Protein AF-A0ABD6YMF1-F1 (afdb_monomer)

pLDDT: mean 94.43, std 8.13, range [41.22, 98.69]

Sequence (128 aa):
MMIPRKKKICKSCETEKYLFGKGLCKPCYLRLNNKPINKISQKHKELLSEYTVIRKEFLESCNYICKPNLENCTRKATEVHHMKGKVSKELFLNPKYFLPTCSSCHKYIEEHPEFAYENGFSIKRNIK

Secondary structure (DSSP, 8-state):
--PPPPPEE-TTT--EE-EEETTEEHHHHHHHH-PPPPSS-HHHHHHHHHHHHHHHHHHHHTTTB-SS--TT--SB--EEEETT-SSSHHHHH-GGGEEEE-HHHHHHHHH-HHHHHHTTSS------

Foldseek 3Di:
DDDDQAWDQAPPPRDTGRADDPSHRPVVCCVVPPDDDDPDDPVVVVLVVLQVVLVVVLCVVVVQAQDVPDPPFPRGFPDWDQQADCPDSCSVRPSVRTGGHDPVRNVVCVVCVVVCPVVVVHDDDPDD

Structure (mmCIF, N/CA/C/O backbone):
data_AF-A0ABD6YMF1-F1
#
_entry.id   AF-A0ABD6YMF1-F1
#
loop_
_atom_site.group_PDB
_atom_site.id
_atom_site.type_symbol
_atom_site.label_atom_id
_atom_site.label_alt_id
_atom_site.label_comp_id
_atom_site.label_asym_id
_atom_site.label_entity_id
_atom_site.label_seq_id
_atom_site.pdbx_PDB_ins_code
_atom_site.Cartn_x
_atom_site.Cartn_y
_atom_site.Cartn_z
_atom_site.occupancy
_atom_site.B_iso_or_equiv
_atom_site.auth_seq_id
_atom_site.auth_comp_id
_atom_site.auth_asym_id
_atom_site.auth_atom_id
_atom_site.pdbx_PDB_model_num
ATOM 1 N N . MET A 1 1 ? -36.568 -18.421 42.386 1.00 65.00 1 MET A N 1
ATOM 2 C CA . MET A 1 1 ? -37.167 -17.066 42.343 1.00 65.00 1 MET A CA 1
ATOM 3 C C . MET A 1 1 ? -36.208 -16.118 41.637 1.00 65.00 1 MET A C 1
ATOM 5 O O . MET A 1 1 ? -35.033 -16.112 41.980 1.00 65.00 1 MET A O 1
ATOM 9 N N . MET A 1 2 ? -36.675 -15.359 40.645 1.00 71.81 2 MET A N 1
ATOM 10 C CA . MET A 1 2 ? -35.849 -14.396 39.906 1.00 71.81 2 MET A CA 1
ATOM 11 C C . MET A 1 2 ? -35.976 -13.025 40.580 1.00 71.81 2 MET A C 1
ATOM 13 O O . MET A 1 2 ? -37.066 -12.461 40.613 1.00 71.81 2 MET A O 1
ATOM 17 N N . ILE A 1 3 ? -34.893 -12.506 41.167 1.00 80.12 3 ILE A N 1
ATOM 18 C CA . ILE A 1 3 ? -34.911 -11.184 41.809 1.00 80.12 3 ILE A CA 1
ATOM 19 C C . ILE A 1 3 ? -34.993 -10.123 40.703 1.00 80.12 3 ILE A C 1
ATOM 21 O O . ILE A 1 3 ? -34.090 -10.060 39.861 1.00 80.12 3 ILE A O 1
ATOM 25 N N . PRO A 1 4 ? -36.038 -9.277 40.676 1.00 80.38 4 PRO A N 1
ATOM 26 C CA . PRO A 1 4 ? -36.154 -8.248 39.661 1.00 80.38 4 PRO A CA 1
ATOM 27 C C . PRO A 1 4 ? -35.019 -7.240 39.822 1.00 80.38 4 PRO A C 1
ATOM 29 O O . PRO A 1 4 ? -34.707 -6.756 40.915 1.00 80.38 4 PRO A O 1
ATOM 32 N N . ARG A 1 5 ? -34.382 -6.907 38.701 1.00 83.81 5 ARG A N 1
ATOM 33 C CA . ARG A 1 5 ? -33.340 -5.885 38.669 1.00 83.81 5 ARG A CA 1
ATOM 34 C C . ARG A 1 5 ? -33.947 -4.551 39.106 1.00 83.81 5 ARG A C 1
ATOM 36 O O . ARG A 1 5 ? -34.991 -4.149 38.598 1.00 83.81 5 ARG A O 1
ATOM 43 N N . LYS A 1 6 ? -33.274 -3.844 40.015 1.00 90.44 6 LYS A N 1
ATOM 44 C CA . LYS A 1 6 ? -33.677 -2.502 40.458 1.00 90.44 6 LYS A CA 1
ATOM 45 C C . LYS A 1 6 ? -33.090 -1.430 39.539 1.00 90.44 6 LYS A C 1
ATOM 47 O O . LYS A 1 6 ? -31.955 -1.570 39.065 1.00 90.44 6 LYS A O 1
ATOM 52 N N . LYS A 1 7 ? -33.856 -0.367 39.288 1.00 93.62 7 LYS A N 1
ATOM 53 C CA . LYS A 1 7 ? -33.338 0.843 38.640 1.00 93.62 7 LYS A CA 1
ATOM 54 C C . LYS A 1 7 ? -32.479 1.632 39.638 1.00 93.62 7 LYS A C 1
ATOM 56 O O . LYS A 1 7 ? -32.581 1.436 40.847 1.00 93.62 7 LYS A O 1
ATOM 61 N N . LYS A 1 8 ? -31.565 2.451 39.118 1.00 95.00 8 LYS A N 1
ATOM 62 C CA . LYS A 1 8 ? -30.678 3.341 39.882 1.00 95.00 8 LYS A CA 1
ATOM 63 C C . LYS A 1 8 ? -30.445 4.626 39.080 1.00 95.00 8 LYS A C 1
ATOM 65 O O . LYS A 1 8 ? -30.648 4.643 37.865 1.00 95.00 8 LYS A O 1
ATOM 70 N N . ILE A 1 9 ? -29.988 5.687 39.739 1.00 96.75 9 ILE A N 1
ATOM 71 C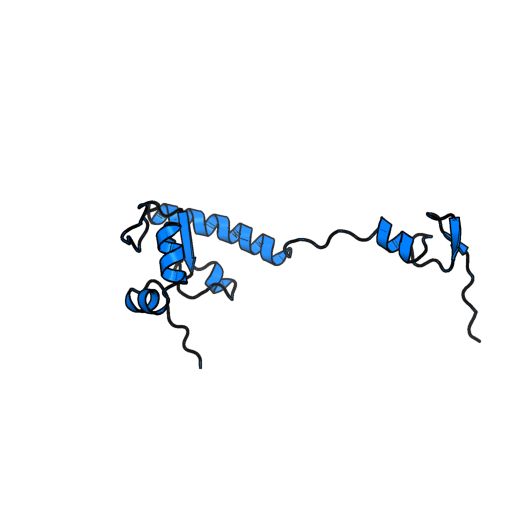 CA . ILE A 1 9 ? -29.679 6.968 39.088 1.00 96.75 9 ILE A CA 1
ATOM 72 C C . ILE A 1 9 ? -28.417 6.828 38.220 1.00 96.75 9 ILE A C 1
ATOM 74 O O . ILE A 1 9 ? -27.387 6.321 38.670 1.00 96.75 9 ILE A O 1
ATOM 78 N N . CYS A 1 10 ? -28.502 7.246 36.954 1.00 96.88 10 CYS A N 1
ATOM 79 C CA . CYS A 1 10 ? -27.365 7.283 36.033 1.00 96.88 10 CYS A CA 1
ATOM 80 C C . CYS A 1 10 ? -26.423 8.449 36.364 1.00 96.88 10 CYS A C 1
ATOM 82 O O . CYS A 1 10 ? -26.860 9.593 36.373 1.00 96.88 10 CYS A O 1
ATOM 84 N N . LYS A 1 11 ? -25.115 8.191 36.491 1.00 96.75 11 LYS A N 1
ATOM 85 C CA . LYS A 1 11 ? -24.107 9.231 36.789 1.00 96.75 11 LYS A CA 1
ATOM 86 C C . LYS A 1 11 ? -23.938 10.330 35.724 1.00 96.75 11 LYS A C 1
ATOM 88 O O . LYS A 1 11 ? -23.232 11.288 35.980 1.00 96.75 11 LYS A O 1
ATOM 93 N N . SER A 1 12 ? -24.495 10.169 34.518 1.0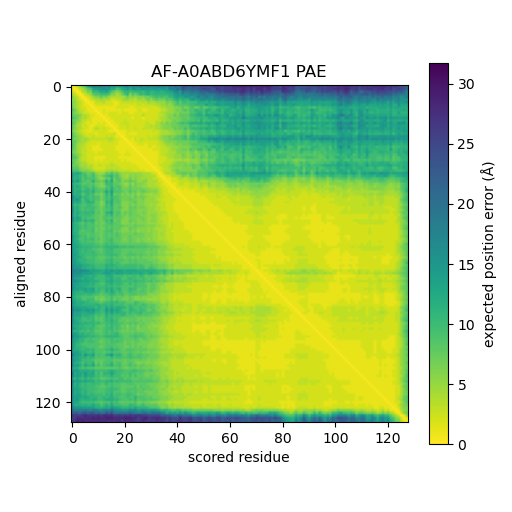0 95.81 12 SER A N 1
ATOM 94 C CA . SER A 1 12 ? -24.305 11.129 33.411 1.00 95.81 12 SER A CA 1
ATOM 95 C C . SER A 1 12 ? -25.566 11.872 32.992 1.00 95.81 12 SER A C 1
ATOM 97 O O . SER A 1 12 ? -25.445 12.969 32.465 1.00 95.81 12 SER A O 1
ATOM 99 N N . CYS A 1 13 ? -26.744 11.264 33.113 1.00 95.94 13 CYS A N 1
ATOM 100 C CA . CYS A 1 13 ? -28.001 11.916 32.740 1.00 95.94 13 CYS A CA 1
ATOM 101 C C . CYS A 1 13 ? -28.965 12.049 33.915 1.00 95.94 13 CYS A C 1
ATOM 103 O O . CYS A 1 13 ? -30.105 12.423 33.686 1.00 95.94 13 CYS A O 1
ATOM 105 N N . GLU A 1 14 ? -28.540 11.654 35.121 1.00 96.38 14 GLU A N 1
ATOM 106 C CA . GLU A 1 14 ? -29.244 11.847 36.400 1.00 96.38 14 GLU A CA 1
ATOM 107 C C . GLU A 1 14 ? -30.675 11.288 36.456 1.00 96.38 14 GLU A C 1
ATOM 109 O O . GLU A 1 14 ? -31.424 11.524 37.393 1.00 96.38 14 GLU A O 1
ATOM 114 N N . THR A 1 15 ? -31.043 10.452 35.485 1.00 96.00 15 THR A N 1
ATOM 115 C CA . THR A 1 15 ? -32.350 9.796 35.430 1.00 96.00 15 THR A CA 1
ATOM 116 C C . THR A 1 15 ? -32.293 8.388 36.000 1.00 96.00 15 THR A C 1
ATOM 118 O O . THR A 1 15 ? -31.283 7.678 35.896 1.00 96.00 15 THR A O 1
ATOM 121 N N . GLU A 1 16 ? -33.414 7.958 36.572 1.00 96.38 16 GLU A N 1
ATOM 122 C CA . GLU A 1 16 ? -33.588 6.609 37.090 1.00 96.38 16 GLU A CA 1
ATOM 123 C C . GLU A 1 16 ? -33.690 5.591 35.935 1.00 96.38 16 GLU A C 1
ATOM 125 O O . GLU A 1 16 ? -34.632 5.590 35.134 1.00 96.38 16 GLU A O 1
ATOM 130 N N . LYS A 1 17 ? -32.681 4.723 35.799 1.00 95.12 17 LYS A N 1
ATOM 131 C CA . LYS A 1 17 ? -32.540 3.775 34.680 1.00 95.12 17 LYS A CA 1
ATOM 132 C C . LYS A 1 17 ? -31.928 2.450 35.147 1.00 95.12 17 LYS A C 1
ATOM 134 O O . LYS A 1 17 ? -31.382 2.329 36.240 1.00 95.12 17 LYS A O 1
ATOM 139 N N . TYR A 1 18 ? -31.946 1.440 34.280 1.00 95.12 18 TYR A N 1
ATOM 140 C CA . TYR A 1 18 ? -31.077 0.273 34.445 1.00 95.12 18 TYR A CA 1
ATOM 141 C C . TYR A 1 18 ? -29.635 0.637 34.071 1.00 95.12 18 TYR A C 1
ATOM 143 O O . TYR A 1 18 ? -29.365 1.075 32.950 1.00 95.12 18 TYR A O 1
ATOM 151 N N . LEU A 1 19 ? -28.703 0.457 35.007 1.00 94.50 19 LEU A N 1
ATOM 152 C CA . LEU A 1 19 ? -27.287 0.771 34.791 1.00 94.50 19 LEU A CA 1
ATOM 153 C C . LEU A 1 19 ? -26.589 -0.369 34.057 1.00 94.50 19 LEU A C 1
ATOM 155 O O . LEU A 1 19 ? -26.682 -1.511 34.491 1.00 94.50 19 LEU A O 1
ATOM 159 N N . PHE A 1 20 ? -25.885 -0.059 32.973 1.00 93.12 20 PHE A N 1
ATOM 160 C CA . PHE A 1 20 ? -25.159 -1.013 32.138 1.00 93.12 20 PHE A CA 1
ATOM 161 C C . PHE A 1 20 ? -23.747 -1.286 32.674 1.00 93.12 20 PHE A C 1
ATOM 163 O O . PHE A 1 20 ? -23.392 -2.435 32.901 1.00 93.12 20 PHE A O 1
ATOM 170 N N . GLY A 1 21 ? -22.967 -0.233 32.936 1.00 91.50 21 GLY A N 1
ATOM 171 C CA . GLY A 1 21 ? -21.591 -0.336 33.431 1.00 91.50 21 GLY A CA 1
ATOM 172 C C . GLY A 1 21 ? -21.072 1.013 33.924 1.00 91.50 21 GLY A C 1
ATOM 173 O O . GLY A 1 21 ? -21.596 2.054 33.531 1.00 91.50 21 GLY A O 1
ATOM 174 N N . LYS A 1 22 ? -20.074 1.014 34.820 1.00 93.88 22 LYS A N 1
ATOM 175 C CA . LYS A 1 22 ? -19.478 2.233 35.422 1.00 93.88 22 LYS A CA 1
ATOM 176 C C . LYS A 1 22 ? -20.491 3.216 36.046 1.00 93.88 22 LYS A C 1
ATOM 178 O O . LYS A 1 22 ? -20.234 4.411 36.143 1.00 93.88 22 LYS A O 1
ATOM 183 N N . GLY A 1 23 ? -21.656 2.730 36.473 1.00 95.12 23 GLY A N 1
ATOM 184 C CA . GLY A 1 23 ? -22.721 3.584 37.010 1.00 95.12 23 GLY A CA 1
ATOM 185 C C . GLY A 1 23 ? -23.516 4.369 35.955 1.00 95.12 23 GLY A C 1
ATOM 186 O O . GLY A 1 23 ? -24.200 5.330 36.296 1.00 95.12 23 GLY A O 1
ATOM 187 N N . LEU A 1 24 ? -23.430 3.990 34.678 1.00 96.38 24 LEU A N 1
ATOM 188 C CA . LEU A 1 24 ? -24.075 4.675 33.556 1.00 96.38 24 LEU A CA 1
ATOM 189 C C . LEU A 1 24 ? -25.180 3.810 32.943 1.00 96.38 24 LEU A C 1
ATOM 191 O O . LEU A 1 24 ? -25.062 2.584 32.890 1.00 96.38 24 LEU A O 1
ATOM 195 N N . CYS A 1 25 ? -26.238 4.435 32.426 1.00 96.25 25 CYS A N 1
ATOM 196 C CA . CYS A 1 25 ? -27.201 3.759 31.554 1.00 96.25 25 CYS A CA 1
ATOM 197 C C . CYS A 1 25 ? -26.536 3.370 30.218 1.00 96.25 25 CYS A C 1
ATOM 199 O O . CYS A 1 25 ? -25.512 3.943 29.843 1.00 96.25 25 CYS A O 1
ATOM 201 N N . LYS A 1 26 ? -27.107 2.406 29.482 1.00 95.19 26 LYS A N 1
ATOM 202 C CA . LYS A 1 26 ? -26.523 1.910 28.217 1.00 95.19 26 LYS A CA 1
ATOM 203 C C . LYS A 1 26 ? -26.201 3.038 27.211 1.00 95.19 26 LYS A C 1
ATOM 205 O O . LYS A 1 26 ? -25.065 3.061 26.744 1.00 95.19 26 LYS A O 1
ATOM 210 N N . PRO A 1 27 ? -27.098 4.009 26.929 1.00 95.38 27 PRO A N 1
ATOM 211 C CA . PRO A 1 27 ? -26.782 5.123 26.027 1.00 95.38 27 PRO A CA 1
ATOM 212 C C . PRO A 1 27 ? -25.598 5.981 26.494 1.00 95.38 27 PRO A C 1
ATOM 214 O O . PRO A 1 27 ? -24.675 6.227 25.722 1.00 95.38 27 PRO A O 1
ATOM 217 N N . CYS A 1 28 ? -25.580 6.395 27.767 1.00 96.00 28 CYS A N 1
ATOM 218 C CA . CYS A 1 28 ? -24.486 7.197 28.323 1.00 96.00 28 CYS A CA 1
ATOM 219 C C . CYS A 1 28 ? -23.166 6.422 28.363 1.00 96.00 28 CYS A C 1
ATOM 221 O O . CYS A 1 28 ? -22.118 6.998 28.087 1.00 96.00 28 CYS A O 1
ATOM 223 N N . TYR A 1 29 ? -23.206 5.122 28.676 1.00 95.81 29 TYR A N 1
ATOM 224 C CA . TYR A 1 29 ? -22.020 4.272 28.659 1.00 95.81 29 TYR A CA 1
ATOM 225 C C . TYR A 1 29 ? -21.410 4.216 27.261 1.00 95.81 29 TYR A C 1
ATOM 227 O O . TYR A 1 29 ? -20.219 4.478 27.125 1.00 95.81 29 TYR A O 1
ATOM 235 N N . LEU A 1 30 ? -22.217 3.928 26.235 1.00 93.88 30 LEU A N 1
ATOM 236 C CA . LEU A 1 30 ? -21.747 3.874 24.851 1.00 93.88 30 LEU A CA 1
ATOM 237 C C . LEU A 1 30 ? -21.213 5.238 24.406 1.00 93.88 30 LEU A C 1
ATOM 239 O O . LEU A 1 30 ? -20.094 5.319 23.928 1.00 93.88 30 LEU A O 1
ATOM 243 N N . ARG A 1 31 ? -21.935 6.330 24.657 1.00 93.06 31 ARG A N 1
ATOM 244 C CA . ARG A 1 31 ? -21.464 7.675 24.294 1.00 93.06 31 ARG A CA 1
ATOM 245 C C . ARG A 1 31 ? -20.111 8.035 24.922 1.00 93.06 31 ARG A C 1
ATOM 247 O O . ARG A 1 31 ? -19.283 8.640 24.257 1.00 93.06 31 ARG A O 1
ATOM 254 N N . LEU A 1 32 ? -19.899 7.690 26.194 1.00 93.00 32 LEU A N 1
ATOM 255 C CA . LEU A 1 32 ? -18.704 8.090 26.948 1.00 93.00 32 LEU A CA 1
ATOM 256 C C . LEU A 1 32 ? -17.531 7.105 26.831 1.00 93.00 32 LEU A C 1
ATOM 258 O O . LEU A 1 32 ? -16.397 7.484 27.102 1.00 93.00 32 LEU A O 1
ATOM 262 N N . ASN A 1 33 ? -17.787 5.836 26.500 1.00 92.31 33 ASN A N 1
ATOM 263 C CA . ASN A 1 33 ? -16.762 4.783 26.514 1.00 92.31 33 ASN A CA 1
ATOM 264 C C . ASN A 1 33 ? -16.524 4.142 25.146 1.00 92.31 33 ASN A C 1
ATOM 266 O O . ASN A 1 33 ? -15.572 3.370 25.015 1.00 92.31 33 ASN A O 1
ATOM 270 N N . ASN A 1 34 ? -17.362 4.411 24.142 1.00 89.69 34 ASN A N 1
ATOM 271 C CA . ASN A 1 34 ? -17.152 3.851 22.817 1.00 89.69 34 ASN A CA 1
ATOM 272 C C . ASN A 1 34 ? -15.986 4.584 22.149 1.00 89.69 34 ASN A C 1
ATOM 274 O O . ASN A 1 34 ? -16.067 5.773 21.845 1.00 89.69 34 ASN A O 1
ATOM 278 N N . LYS A 1 35 ? -14.876 3.869 21.967 1.00 87.38 35 LYS A N 1
ATOM 279 C CA . LYS A 1 35 ? -13.722 4.384 21.234 1.00 87.38 35 LYS A CA 1
ATOM 280 C C . LYS A 1 35 ? -14.010 4.303 19.732 1.00 87.38 35 LYS A C 1
ATOM 282 O O . LYS A 1 35 ? -14.671 3.354 19.305 1.00 87.38 35 LYS A O 1
ATOM 287 N N . PRO A 1 36 ? -13.503 5.246 18.923 1.00 89.69 36 PRO A N 1
ATOM 288 C CA . PRO A 1 36 ? -13.548 5.111 17.475 1.00 89.69 36 PRO A CA 1
ATOM 289 C C . PRO A 1 36 ? -12.925 3.783 17.039 1.00 8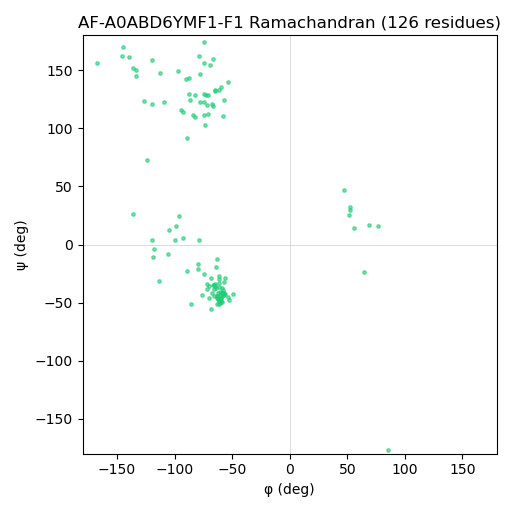9.69 36 PRO A C 1
ATOM 291 O O . PRO A 1 36 ? -11.900 3.361 17.580 1.00 89.69 36 PRO A O 1
ATOM 294 N N . ILE A 1 37 ? -13.539 3.131 16.053 1.00 90.50 37 ILE A N 1
ATOM 295 C CA . ILE A 1 37 ? -12.950 1.953 15.419 1.00 90.50 37 ILE A CA 1
ATOM 296 C C . ILE A 1 37 ? -11.675 2.406 14.701 1.00 90.50 37 ILE A C 1
ATOM 298 O O . ILE A 1 37 ? -11.674 3.411 13.988 1.00 90.50 37 ILE A O 1
ATOM 302 N N . ASN A 1 38 ? -10.580 1.673 14.897 1.00 93.62 38 ASN A N 1
ATOM 303 C CA . ASN A 1 38 ? -9.330 1.962 14.204 1.00 93.62 38 ASN A CA 1
ATOM 304 C C . ASN A 1 38 ? -9.534 1.860 12.683 1.00 93.62 38 ASN A C 1
ATOM 306 O O . ASN A 1 38 ? -10.121 0.893 12.203 1.00 93.62 38 ASN A O 1
ATOM 310 N N . LYS A 1 39 ? -8.996 2.823 11.919 1.00 95.19 39 LYS A N 1
ATOM 311 C CA . LYS A 1 39 ? -9.095 2.838 10.444 1.00 95.19 39 LYS A CA 1
ATOM 312 C C . LYS A 1 39 ? -8.428 1.628 9.780 1.00 95.19 39 LYS A C 1
ATOM 314 O O . LYS A 1 39 ? -8.843 1.210 8.708 1.00 95.19 39 LYS A O 1
ATOM 319 N N . ILE A 1 40 ? -7.388 1.088 10.416 1.00 95.69 40 ILE A N 1
ATOM 320 C CA . ILE A 1 40 ? -6.685 -0.128 10.006 1.00 95.69 40 ILE A CA 1
ATOM 321 C C . ILE A 1 40 ? -6.486 -1.027 11.224 1.00 95.69 40 ILE A C 1
ATOM 323 O O . ILE A 1 40 ? -6.357 -0.545 12.352 1.00 95.69 40 ILE A O 1
ATOM 327 N N . SER A 1 41 ? -6.450 -2.340 11.006 1.00 95.25 41 SER A N 1
ATOM 328 C CA . SER A 1 41 ? -6.127 -3.286 12.072 1.00 95.25 41 SER A CA 1
ATOM 329 C C . SER A 1 41 ? -4.658 -3.163 12.485 1.00 95.25 41 SER A C 1
ATOM 331 O O . SER A 1 41 ? -3.804 -2.774 11.686 1.00 95.25 41 SER A O 1
ATOM 333 N N . GLN A 1 42 ? -4.349 -3.549 13.725 1.00 95.50 42 GLN A N 1
ATOM 334 C CA . GLN A 1 42 ? -2.972 -3.570 14.226 1.00 95.50 42 GLN A CA 1
ATOM 335 C C . GLN A 1 42 ? -2.064 -4.449 13.345 1.00 95.50 42 GLN A C 1
ATOM 337 O O . GLN A 1 42 ? -0.990 -4.019 12.937 1.00 95.50 42 GLN A O 1
ATOM 342 N N . LYS A 1 43 ? -2.568 -5.617 12.923 1.00 94.94 43 LYS A N 1
ATOM 343 C CA . LYS A 1 43 ? -1.888 -6.522 11.984 1.00 94.94 43 LYS A CA 1
ATOM 344 C C .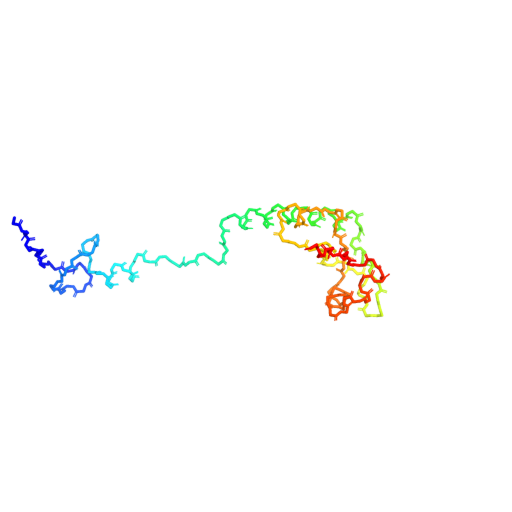 LYS A 1 43 ? -1.563 -5.856 10.640 1.00 94.94 43 LYS A C 1
ATOM 346 O O . LYS A 1 43 ? -0.490 -6.075 10.086 1.00 94.94 43 LYS A O 1
ATOM 351 N N . HIS A 1 44 ? -2.483 -5.061 10.085 1.00 95.62 44 HIS A N 1
ATOM 352 C CA . HIS A 1 44 ? -2.233 -4.369 8.817 1.00 95.62 44 HIS A CA 1
ATOM 353 C C . HIS A 1 44 ? -1.233 -3.219 8.986 1.00 95.62 44 HIS A C 1
ATOM 355 O O . HIS A 1 44 ? -0.414 -2.985 8.103 1.00 95.62 44 HIS A O 1
ATOM 361 N N . LYS A 1 45 ? -1.245 -2.540 10.138 1.00 97.19 45 LYS A N 1
ATOM 362 C CA . LYS A 1 45 ? -0.260 -1.504 10.471 1.00 97.19 45 LYS A CA 1
ATOM 363 C C . LYS A 1 45 ? 1.168 -2.061 10.498 1.00 97.19 45 LYS A C 1
ATOM 365 O O . LYS A 1 45 ? 2.066 -1.446 9.931 1.00 97.19 45 LYS A O 1
ATOM 370 N N . GLU A 1 46 ? 1.366 -3.227 11.106 1.00 97.00 46 GLU A N 1
ATOM 371 C CA . GLU A 1 46 ? 2.663 -3.920 11.129 1.00 97.00 46 GLU A CA 1
ATOM 372 C C . GLU A 1 46 ? 3.119 -4.315 9.718 1.00 97.00 46 GLU A C 1
ATOM 374 O O . GLU A 1 46 ? 4.254 -4.033 9.338 1.00 97.00 46 GLU A O 1
ATOM 379 N N . LEU A 1 47 ? 2.209 -4.864 8.902 1.00 97.69 47 LEU A N 1
ATOM 380 C CA . LEU A 1 47 ? 2.482 -5.190 7.498 1.00 97.69 47 LEU A CA 1
ATOM 381 C C . LEU A 1 47 ? 2.917 -3.961 6.680 1.00 97.69 47 LEU A C 1
ATOM 383 O O . LEU A 1 47 ? 3.858 -4.051 5.895 1.00 97.69 47 LEU A O 1
ATOM 387 N N . LEU A 1 48 ? 2.251 -2.815 6.857 1.00 97.50 48 LEU A N 1
ATOM 388 C CA . LEU A 1 48 ? 2.606 -1.570 6.166 1.00 97.50 48 LEU A CA 1
ATOM 389 C C . LEU A 1 48 ? 3.968 -1.022 6.611 1.00 97.50 48 LEU A C 1
ATOM 391 O O . LEU A 1 48 ? 4.694 -0.459 5.790 1.00 97.50 48 LEU A O 1
ATOM 395 N N . SER A 1 49 ? 4.324 -1.195 7.886 1.00 97.94 49 SER A N 1
ATOM 396 C CA . SER A 1 49 ? 5.641 -0.811 8.402 1.00 97.94 49 SER A CA 1
ATOM 397 C C . SER A 1 49 ? 6.752 -1.608 7.718 1.00 97.94 49 SER A C 1
ATOM 399 O O . SER A 1 49 ? 7.717 -1.020 7.238 1.00 97.94 49 SER A O 1
ATOM 401 N N . GLU A 1 50 ? 6.586 -2.928 7.617 1.00 98.19 50 GLU A N 1
ATOM 402 C CA . GLU A 1 50 ? 7.531 -3.822 6.933 1.00 98.19 50 GLU A CA 1
ATOM 403 C C . GLU A 1 50 ? 7.623 -3.495 5.435 1.00 98.19 50 GLU A C 1
ATOM 405 O O . GLU A 1 50 ? 8.711 -3.303 4.893 1.00 98.19 50 GLU A O 1
ATOM 410 N N . TYR A 1 51 ? 6.474 -3.315 4.778 1.00 98.38 51 TYR A N 1
ATOM 411 C CA . TYR A 1 51 ? 6.415 -2.935 3.366 1.00 98.38 51 TYR A CA 1
ATOM 412 C C . TYR A 1 51 ? 7.113 -1.609 3.066 1.00 98.38 51 TYR A C 1
ATOM 414 O O . TYR A 1 51 ? 7.742 -1.480 2.022 1.00 98.38 51 TYR A O 1
ATOM 422 N N . THR A 1 52 ? 7.017 -0.621 3.959 1.00 98.25 52 THR A N 1
ATOM 423 C CA . THR A 1 52 ? 7.636 0.698 3.750 1.00 98.25 52 THR A CA 1
ATOM 424 C C . THR A 1 52 ? 9.153 0.585 3.600 1.00 98.25 52 THR A C 1
ATOM 426 O O . THR A 1 52 ? 9.722 1.237 2.724 1.00 98.25 52 THR A O 1
ATOM 429 N N . VAL A 1 53 ? 9.788 -0.272 4.405 1.00 98.44 53 VAL A N 1
ATOM 430 C CA . VAL A 1 53 ? 11.233 -0.536 4.342 1.00 98.44 53 VAL A CA 1
ATOM 431 C C . VAL A 1 53 ? 11.579 -1.261 3.041 1.00 98.44 53 VAL A C 1
ATOM 433 O O . VAL A 1 53 ? 12.330 -0.726 2.228 1.00 98.44 53 VAL A O 1
ATOM 436 N N . ILE A 1 54 ? 10.931 -2.400 2.780 1.00 98.56 54 ILE A N 1
ATOM 437 C CA . ILE A 1 54 ? 11.205 -3.238 1.600 1.00 98.56 54 ILE A CA 1
ATOM 438 C C . ILE A 1 54 ? 10.966 -2.469 0.292 1.00 98.56 54 ILE A C 1
ATOM 440 O O . ILE A 1 54 ? 11.748 -2.556 -0.653 1.00 98.56 54 ILE A O 1
ATOM 444 N N . ARG A 1 55 ? 9.886 -1.681 0.217 1.00 98.50 55 ARG A N 1
ATOM 445 C CA . ARG A 1 55 ? 9.567 -0.857 -0.956 1.00 98.50 55 ARG A CA 1
ATOM 446 C C . ARG A 1 55 ? 10.655 0.179 -1.218 1.00 98.50 55 ARG A C 1
ATOM 448 O O . ARG A 1 55 ? 10.978 0.426 -2.378 1.00 98.50 55 ARG A O 1
ATOM 455 N N . LYS A 1 56 ? 11.169 0.822 -0.166 1.00 98.50 56 LYS A N 1
ATOM 456 C CA . LYS A 1 56 ? 12.233 1.820 -0.294 1.00 98.50 56 LYS A CA 1
ATOM 457 C C . LYS A 1 56 ? 13.504 1.169 -0.840 1.00 98.50 56 LYS A C 1
ATOM 459 O O . LYS A 1 56 ? 14.003 1.628 -1.861 1.00 98.50 56 LYS A O 1
ATOM 464 N N . GLU A 1 57 ? 13.945 0.072 -0.228 1.00 98.56 57 GLU A N 1
ATOM 465 C CA . GLU A 1 57 ? 15.124 -0.689 -0.666 1.00 98.56 57 GLU A CA 1
ATOM 466 C C . GLU A 1 57 ? 14.990 -1.162 -2.121 1.00 98.56 57 GLU A C 1
ATOM 468 O O . GLU A 1 57 ? 15.908 -1.006 -2.924 1.00 98.56 57 GLU A O 1
ATOM 473 N N . PHE A 1 58 ? 13.813 -1.671 -2.500 1.00 98.69 58 PHE A N 1
ATOM 474 C CA . PHE A 1 58 ? 13.538 -2.081 -3.874 1.00 98.69 58 PHE A CA 1
ATOM 475 C C . PHE A 1 58 ? 13.648 -0.915 -4.866 1.00 98.69 58 PHE A C 1
ATOM 477 O O . PHE A 1 58 ? 14.329 -1.043 -5.885 1.00 98.69 58 PHE A O 1
ATOM 484 N N . LEU A 1 59 ? 13.015 0.229 -4.581 1.00 98.56 59 LEU A N 1
ATOM 485 C CA . LEU A 1 59 ? 13.062 1.389 -5.477 1.00 98.56 59 LEU A CA 1
ATOM 486 C C . LEU A 1 59 ? 14.472 1.989 -5.587 1.00 98.56 59 LEU A C 1
ATOM 488 O O . LEU A 1 59 ? 14.864 2.423 -6.670 1.00 98.56 59 LEU A O 1
ATOM 492 N N . GLU A 1 60 ? 15.245 1.977 -4.501 1.00 98.50 60 GLU A N 1
ATOM 493 C CA . GLU A 1 60 ? 16.663 2.356 -4.515 1.00 98.50 60 GLU A CA 1
ATOM 494 C C . GLU A 1 60 ? 17.480 1.401 -5.389 1.00 98.50 60 GLU A C 1
ATOM 496 O O . GLU A 1 60 ? 18.242 1.860 -6.238 1.00 98.50 60 GLU A O 1
ATOM 501 N N . SER A 1 61 ? 17.253 0.088 -5.274 1.00 98.38 61 SER A N 1
ATOM 502 C CA . SER A 1 61 ? 17.971 -0.922 -6.066 1.00 98.38 61 SER A CA 1
ATOM 503 C C . SER A 1 61 ? 17.762 -0.791 -7.580 1.00 98.38 61 SER A C 1
ATOM 505 O O . SER A 1 61 ? 18.638 -1.156 -8.361 1.00 98.38 61 SER A O 1
ATOM 507 N N . CYS A 1 62 ? 16.624 -0.237 -8.014 1.00 97.62 62 CYS A N 1
ATOM 508 C CA . CYS A 1 62 ? 16.340 0.033 -9.423 1.00 97.62 62 CYS A CA 1
ATOM 509 C C . CYS A 1 62 ? 16.588 1.497 -9.824 1.00 97.62 62 CYS A C 1
ATOM 511 O O . CYS A 1 62 ? 16.085 1.938 -10.862 1.00 97.62 62 CYS A O 1
ATOM 513 N N . ASN A 1 63 ? 17.314 2.267 -9.004 1.00 98.31 63 ASN A N 1
ATOM 514 C CA . ASN A 1 63 ? 17.614 3.688 -9.212 1.00 98.31 63 ASN A CA 1
ATOM 515 C C . ASN A 1 63 ? 16.369 4.552 -9.469 1.00 98.31 63 ASN A C 1
ATOM 517 O O . ASN A 1 63 ? 16.427 5.543 -10.197 1.00 98.31 63 ASN A O 1
ATOM 521 N N . TYR A 1 64 ? 15.224 4.160 -8.904 1.00 98.38 64 TYR A N 1
ATOM 522 C CA . TYR A 1 64 ? 13.931 4.792 -9.155 1.00 98.38 64 TYR A CA 1
ATOM 523 C C . TYR A 1 64 ? 13.591 4.904 -10.652 1.00 98.38 64 TYR A C 1
ATOM 525 O O . TYR A 1 64 ? 12.928 5.856 -11.055 1.00 98.38 64 TYR A O 1
ATOM 533 N N . ILE A 1 65 ? 14.022 3.967 -11.502 1.00 98.62 65 ILE A N 1
ATOM 534 C CA . ILE A 1 65 ? 13.699 3.987 -12.935 1.00 98.62 65 ILE A CA 1
ATOM 535 C C . ILE A 1 65 ? 12.360 3.281 -13.168 1.00 98.62 65 ILE A C 1
ATOM 537 O O . ILE A 1 65 ? 12.178 2.119 -12.805 1.00 98.62 65 ILE A O 1
ATOM 541 N N . CYS A 1 66 ? 11.414 3.979 -13.798 1.00 98.62 66 CYS A N 1
ATOM 542 C CA . CYS A 1 66 ? 10.140 3.393 -14.213 1.00 98.62 66 CYS A CA 1
ATOM 543 C C . CYS A 1 66 ? 10.372 2.353 -15.317 1.00 98.62 66 CYS A C 1
ATOM 545 O O . CYS A 1 66 ? 10.859 2.692 -16.398 1.00 98.62 66 CYS A O 1
ATOM 547 N N . LYS A 1 67 ? 9.993 1.098 -15.060 1.00 98.38 67 LYS A N 1
ATOM 548 C CA . LYS A 1 67 ? 10.263 -0.017 -15.973 1.00 98.38 67 LYS A CA 1
ATOM 549 C C . LYS A 1 67 ? 9.342 -0.066 -17.200 1.00 98.38 67 LYS A C 1
ATOM 551 O O . LYS A 1 67 ? 9.888 -0.285 -18.279 1.00 98.38 67 LYS A O 1
ATOM 556 N N . PRO A 1 68 ? 8.010 0.148 -17.102 1.00 97.88 68 PRO A N 1
ATOM 557 C CA . PRO A 1 68 ? 7.133 0.075 -18.275 1.00 97.88 68 PRO A CA 1
ATOM 558 C C . PRO A 1 68 ? 7.460 1.087 -19.365 1.00 97.88 68 PRO A C 1
ATOM 560 O O . PRO A 1 68 ? 7.300 0.796 -20.542 1.00 97.88 68 PRO A O 1
ATOM 563 N N . ASN A 1 69 ? 7.927 2.269 -18.960 1.00 97.38 69 ASN A N 1
ATOM 564 C CA . ASN A 1 69 ? 8.392 3.303 -19.866 1.00 97.38 69 ASN A CA 1
ATOM 565 C C . ASN A 1 69 ? 7.451 3.600 -21.062 1.00 97.38 69 ASN A C 1
ATOM 567 O O . ASN A 1 69 ? 7.883 3.687 -22.211 1.00 97.38 69 ASN A O 1
ATOM 571 N N . LEU A 1 70 ? 6.158 3.742 -20.771 1.00 97.00 70 LEU A N 1
ATOM 572 C CA . LEU A 1 70 ? 5.121 4.022 -21.766 1.00 97.00 70 LEU A CA 1
ATOM 573 C C . LEU A 1 70 ? 5.176 5.482 -22.248 1.00 97.00 70 LEU A C 1
ATOM 575 O O . LEU A 1 70 ? 5.910 6.301 -21.695 1.00 97.00 70 LEU A O 1
ATOM 579 N N . GLU A 1 71 ? 4.356 5.824 -23.241 1.00 94.56 71 GLU A N 1
ATOM 580 C CA . GLU A 1 71 ? 4.317 7.147 -23.887 1.00 94.56 71 GLU A CA 1
ATOM 581 C C . GLU A 1 71 ? 4.257 8.322 -22.887 1.00 94.56 71 GLU A C 1
ATOM 583 O O . GLU A 1 71 ? 5.031 9.268 -22.997 1.00 94.56 71 GLU A O 1
ATOM 588 N N . ASN A 1 72 ? 3.445 8.213 -21.827 1.00 94.56 72 ASN A N 1
ATOM 589 C CA . ASN A 1 72 ? 3.277 9.246 -20.790 1.00 94.56 72 ASN A CA 1
ATOM 590 C C . ASN A 1 72 ? 4.144 9.029 -19.529 1.00 94.56 72 ASN A C 1
ATOM 592 O O . ASN A 1 72 ? 3.787 9.452 -18.425 1.00 94.56 72 ASN A O 1
ATOM 596 N N . CYS A 1 73 ? 5.260 8.307 -19.643 1.00 97.94 73 CYS A N 1
ATOM 597 C CA . CYS A 1 73 ? 6.124 7.962 -18.515 1.00 97.94 73 CYS A CA 1
ATOM 598 C C . CYS A 1 73 ? 6.940 9.160 -18.001 1.00 97.94 73 CYS A C 1
ATOM 600 O O . CYS A 1 73 ? 7.717 9.760 -18.741 1.00 97.94 73 CYS A O 1
ATOM 602 N N . THR A 1 74 ? 6.891 9.422 -16.690 1.00 97.75 74 THR A N 1
ATOM 603 C CA . THR A 1 74 ? 7.732 10.447 -16.035 1.00 97.75 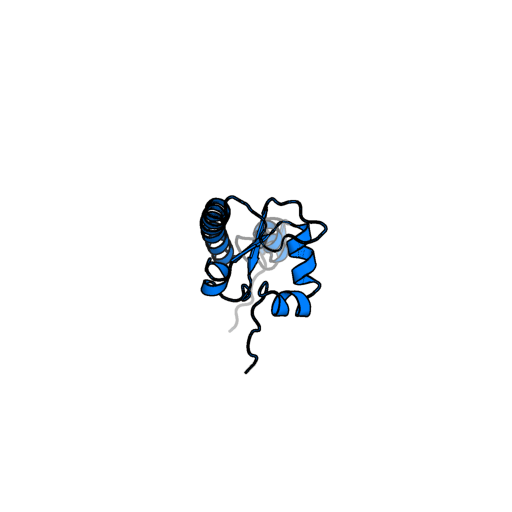74 THR A CA 1
ATOM 604 C C . THR A 1 74 ? 9.174 9.991 -15.781 1.00 97.75 74 THR A C 1
ATOM 606 O O . THR A 1 74 ? 9.947 10.706 -15.146 1.00 97.75 74 THR A O 1
ATOM 609 N N . ARG A 1 75 ? 9.539 8.782 -16.231 1.00 97.19 75 ARG A N 1
ATOM 610 C CA . ARG A 1 75 ? 10.838 8.094 -16.057 1.00 97.19 75 ARG A CA 1
ATOM 611 C C . ARG A 1 75 ? 11.211 7.741 -14.618 1.00 97.19 75 ARG A C 1
ATOM 613 O O . ARG A 1 75 ? 11.934 6.770 -14.416 1.00 97.19 75 ARG A O 1
ATOM 620 N N . LYS A 1 76 ? 10.665 8.445 -13.629 1.00 98.12 76 LYS A N 1
ATOM 621 C CA . LYS A 1 76 ? 10.902 8.211 -12.207 1.00 98.12 76 LYS A CA 1
ATOM 622 C C . LYS A 1 76 ? 9.831 7.302 -11.605 1.00 98.12 76 LYS A C 1
ATOM 624 O O . LYS A 1 76 ? 8.664 7.677 -11.523 1.00 98.12 76 LYS A O 1
ATOM 629 N N . ALA A 1 77 ? 10.229 6.122 -11.152 1.00 98.44 77 ALA A N 1
ATOM 630 C CA . ALA A 1 77 ? 9.395 5.235 -10.365 1.00 98.44 77 ALA A CA 1
ATOM 631 C C . ALA A 1 77 ? 9.107 5.850 -8.992 1.00 98.44 77 ALA A C 1
ATOM 633 O O . ALA A 1 77 ? 10.009 6.136 -8.206 1.00 98.44 77 ALA A O 1
ATOM 634 N N . THR A 1 78 ? 7.826 6.047 -8.712 1.00 97.88 78 THR A N 1
ATOM 635 C CA . THR A 1 78 ? 7.309 6.543 -7.431 1.00 97.88 78 THR A CA 1
ATOM 636 C C . THR A 1 78 ? 6.403 5.522 -6.768 1.00 97.88 78 THR A C 1
ATOM 638 O O . THR A 1 78 ? 5.934 5.751 -5.660 1.00 97.88 78 THR A O 1
ATOM 641 N N . GLU A 1 79 ? 6.131 4.405 -7.429 1.00 97.94 79 GLU A N 1
ATOM 642 C CA . GLU A 1 79 ? 5.190 3.377 -7.017 1.00 97.94 79 GLU A CA 1
ATOM 643 C C . GLU A 1 79 ? 5.774 1.994 -7.320 1.00 97.94 79 GLU A C 1
ATOM 645 O O . GLU A 1 79 ? 6.724 1.843 -8.092 1.00 97.94 79 GLU A O 1
ATOM 650 N N . VAL A 1 80 ? 5.211 0.992 -6.653 1.00 98.44 80 VAL A N 1
ATOM 651 C CA . VAL A 1 80 ? 5.504 -0.415 -6.897 1.00 98.44 80 VAL A CA 1
ATOM 652 C C . VAL A 1 80 ? 4.200 -1.065 -7.311 1.00 98.44 80 VAL A C 1
ATOM 654 O O . VAL A 1 80 ? 3.241 -1.052 -6.541 1.00 98.44 80 VAL A O 1
ATOM 657 N N . HIS A 1 81 ? 4.197 -1.642 -8.504 1.00 98.25 81 HIS A N 1
ATOM 658 C CA . HIS A 1 81 ? 3.119 -2.493 -8.977 1.00 98.25 81 HIS A CA 1
ATOM 659 C C . HIS A 1 81 ? 3.365 -3.943 -8.544 1.00 98.25 81 HIS A C 1
ATOM 661 O O . HIS A 1 81 ? 4.456 -4.486 -8.746 1.00 98.25 81 HIS A O 1
ATOM 667 N N . HIS A 1 82 ? 2.361 -4.583 -7.939 1.00 97.81 82 HIS A N 1
ATOM 668 C CA . HIS A 1 82 ? 2.430 -5.980 -7.488 1.00 97.81 82 HIS A CA 1
ATOM 669 C C . HIS A 1 82 ? 1.986 -6.926 -8.607 1.00 97.81 82 HIS A C 1
ATOM 671 O O . HIS A 1 82 ? 0.816 -7.308 -8.681 1.00 97.81 82 HIS A O 1
ATOM 677 N N . MET A 1 83 ? 2.929 -7.396 -9.424 1.00 97.19 83 MET A N 1
ATOM 678 C CA . MET A 1 83 ? 2.654 -8.185 -10.635 1.00 97.19 83 MET A CA 1
ATOM 679 C C . MET A 1 83 ? 1.834 -9.461 -10.368 1.00 97.19 83 MET A C 1
ATOM 681 O O . MET A 1 83 ? 1.042 -9.886 -11.207 1.00 97.19 83 MET A O 1
ATOM 685 N N . LYS A 1 84 ? 1.995 -10.087 -9.191 1.00 95.44 84 LYS A N 1
ATOM 686 C CA . LYS A 1 84 ? 1.258 -11.304 -8.784 1.00 95.44 84 LYS A CA 1
ATOM 687 C C . LYS A 1 84 ? 0.073 -11.014 -7.851 1.00 95.44 84 LYS A C 1
ATOM 689 O O . LYS A 1 84 ? -0.645 -11.927 -7.441 1.00 95.44 84 LYS A O 1
ATOM 694 N N . GLY A 1 85 ? -0.210 -9.744 -7.571 1.00 93.44 85 GLY A N 1
ATOM 695 C CA . GLY A 1 85 ? -1.182 -9.308 -6.571 1.00 93.44 85 GLY A CA 1
ATOM 696 C C . GLY A 1 85 ? -0.626 -9.231 -5.161 1.00 93.44 85 GLY A C 1
ATOM 697 O O . GLY A 1 85 ? 0.548 -9.472 -4.918 1.00 93.44 85 GLY A O 1
ATOM 698 N N . LYS A 1 86 ? -1.518 -8.899 -4.227 1.00 94.81 86 LYS A N 1
ATOM 699 C CA . LYS A 1 86 ? -1.166 -8.518 -2.855 1.00 94.81 86 LYS A CA 1
ATOM 700 C C . LYS A 1 86 ? -2.062 -9.173 -1.788 1.00 94.81 86 LYS A C 1
ATOM 702 O O . LYS A 1 86 ? -2.273 -8.619 -0.717 1.00 94.81 86 LYS A O 1
ATOM 707 N N . VAL A 1 87 ? -2.637 -10.340 -2.114 1.00 93.38 87 VAL A N 1
ATOM 708 C CA . VAL A 1 87 ? -3.662 -11.037 -1.300 1.00 93.38 87 VAL A CA 1
ATOM 709 C C . VAL A 1 87 ? -3.111 -11.715 -0.041 1.00 93.38 87 VAL A C 1
ATOM 711 O O . VAL A 1 87 ? -3.844 -11.895 0.926 1.00 93.38 87 VAL A O 1
ATOM 714 N N . SER A 1 88 ? -1.828 -12.083 -0.033 1.00 95.12 88 SER A N 1
ATOM 715 C CA . SER A 1 88 ? -1.142 -12.670 1.122 1.00 95.12 88 SER A CA 1
ATOM 716 C C . SER A 1 88 ? 0.026 -11.787 1.553 1.00 95.12 88 SER A C 1
ATOM 718 O O . SER A 1 88 ? 0.544 -11.012 0.751 1.00 95.12 88 SER A O 1
ATOM 720 N N . LYS A 1 89 ? 0.475 -11.928 2.809 1.00 96.44 89 LYS A N 1
ATOM 721 C CA . LYS A 1 89 ? 1.673 -11.233 3.311 1.00 96.44 89 LYS A CA 1
ATOM 722 C C . LYS A 1 89 ? 2.900 -11.535 2.442 1.00 96.44 89 LYS A C 1
ATOM 724 O O . LYS A 1 89 ? 3.637 -10.619 2.104 1.00 96.44 89 LYS A O 1
ATOM 729 N N . GLU A 1 90 ? 3.067 -12.795 2.040 1.00 96.38 90 GLU A N 1
ATOM 730 C CA . GLU A 1 90 ? 4.154 -13.223 1.156 1.00 96.38 90 GLU A CA 1
ATOM 731 C C . GLU A 1 90 ? 4.118 -12.470 -0.179 1.00 96.38 90 GLU A C 1
ATOM 733 O O . GLU A 1 90 ? 5.119 -11.895 -0.580 1.00 96.38 90 GLU A O 1
ATOM 738 N N . LEU A 1 91 ? 2.963 -12.396 -0.848 1.00 96.00 91 LEU A N 1
ATOM 739 C CA . LEU A 1 91 ? 2.855 -11.680 -2.123 1.00 96.00 91 LEU A CA 1
ATOM 740 C C . LEU A 1 91 ? 2.980 -10.159 -1.959 1.00 96.00 91 LEU A C 1
ATOM 742 O O . LEU A 1 91 ? 3.563 -9.498 -2.812 1.00 96.00 91 LEU A O 1
ATOM 746 N N . PHE A 1 92 ? 2.456 -9.609 -0.861 1.00 97.44 92 PHE A N 1
ATOM 747 C CA . PHE A 1 92 ? 2.495 -8.175 -0.566 1.00 97.44 92 PHE A CA 1
ATOM 748 C C . PHE A 1 92 ? 3.926 -7.661 -0.347 1.00 97.44 92 PHE A C 1
ATOM 750 O O . PHE A 1 92 ? 4.226 -6.522 -0.703 1.00 97.44 92 PHE A O 1
ATOM 757 N N . LEU A 1 93 ? 4.796 -8.489 0.239 1.00 98.06 93 LEU A N 1
ATOM 758 C CA . LEU A 1 93 ? 6.147 -8.101 0.650 1.00 98.06 93 LEU A CA 1
ATOM 759 C C . LEU A 1 93 ? 7.265 -8.632 -0.246 1.00 98.06 93 LEU A C 1
ATOM 761 O O . LEU A 1 93 ? 8.405 -8.248 -0.038 1.00 98.06 93 LEU A O 1
ATOM 765 N N . ASN A 1 94 ? 6.984 -9.515 -1.204 1.00 97.75 94 ASN A N 1
ATOM 766 C CA . ASN A 1 94 ? 8.030 -10.172 -1.984 1.00 97.75 94 ASN A CA 1
ATOM 767 C C . ASN A 1 94 ? 8.498 -9.311 -3.178 1.00 97.75 94 ASN A C 1
ATOM 769 O O . ASN A 1 94 ? 7.762 -9.214 -4.169 1.00 97.75 94 ASN A O 1
ATOM 773 N N . PRO A 1 95 ? 9.743 -8.781 -3.163 1.00 97.88 95 PRO A N 1
ATOM 774 C CA . PRO A 1 95 ? 10.253 -7.918 -4.230 1.00 97.88 95 PRO A CA 1
ATOM 775 C C . PRO A 1 95 ? 10.381 -8.613 -5.586 1.00 97.88 95 PRO A C 1
ATOM 777 O O . PRO A 1 95 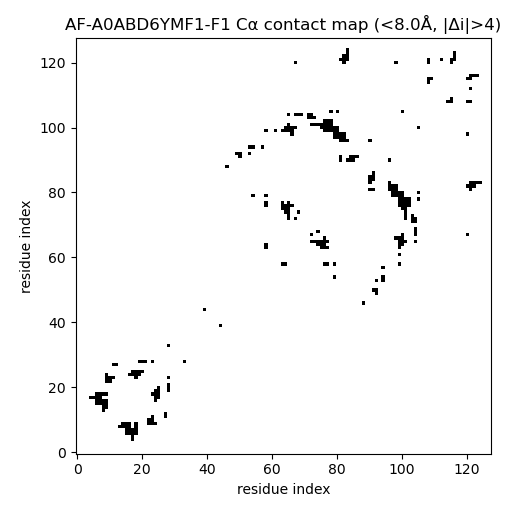? 10.386 -7.947 -6.616 1.00 97.88 95 PRO A O 1
ATOM 780 N N . LYS A 1 96 ? 10.412 -9.954 -5.623 1.00 97.19 96 LYS A N 1
ATOM 781 C CA . LYS A 1 96 ? 10.384 -10.733 -6.874 1.00 97.19 96 LYS A CA 1
ATOM 782 C C . LYS A 1 96 ? 9.167 -10.401 -7.740 1.00 97.19 96 LYS A C 1
ATOM 784 O O . LYS A 1 96 ? 9.217 -10.555 -8.957 1.00 97.19 96 LYS A O 1
ATOM 789 N N . TYR A 1 97 ? 8.062 -10.000 -7.113 1.00 97.50 97 TYR A N 1
ATOM 790 C CA . TYR A 1 97 ? 6.822 -9.655 -7.801 1.00 97.50 97 TYR A CA 1
ATOM 791 C C . TYR A 1 97 ? 6.576 -8.145 -7.858 1.00 97.50 97 TYR A C 1
ATOM 793 O O . TYR A 1 97 ? 5.463 -7.734 -8.183 1.00 97.50 97 TYR A O 1
ATOM 801 N N . PHE A 1 98 ? 7.579 -7.327 -7.536 1.00 98.50 98 PHE A N 1
ATOM 802 C CA . PHE A 1 98 ? 7.492 -5.876 -7.624 1.00 98.50 98 PHE A CA 1
ATOM 803 C C . PHE A 1 98 ? 7.947 -5.399 -9.001 1.00 98.50 98 PHE A C 1
ATOM 805 O O . PHE A 1 98 ? 8.910 -5.906 -9.573 1.00 98.50 98 PHE A O 1
ATOM 812 N N . LEU A 1 99 ? 7.264 -4.381 -9.511 1.00 98.56 99 LEU A N 1
ATOM 813 C CA . LEU A 1 99 ? 7.629 -3.668 -10.726 1.00 98.56 99 LEU A CA 1
ATOM 814 C C . LEU A 1 99 ? 7.705 -2.171 -10.397 1.00 98.56 99 LEU A C 1
ATOM 816 O O . LEU A 1 99 ? 6.724 -1.625 -9.888 1.00 98.56 99 LEU A O 1
ATOM 820 N N . PRO A 1 100 ? 8.837 -1.487 -10.646 1.00 98.69 100 PRO A N 1
ATOM 821 C CA . PRO A 1 100 ? 8.963 -0.071 -10.340 1.00 98.69 100 PRO A CA 1
ATOM 822 C C . PRO A 1 100 ? 8.241 0.751 -11.409 1.00 98.69 100 PRO A C 1
ATOM 824 O O . PRO A 1 100 ? 8.539 0.655 -12.605 1.00 98.69 100 PRO A O 1
ATOM 827 N N . THR A 1 101 ? 7.286 1.574 -10.989 1.00 98.69 101 THR A N 1
ATOM 828 C CA . THR A 1 101 ? 6.403 2.312 -11.899 1.00 98.69 101 THR A CA 1
ATOM 829 C C . THR A 1 101 ? 6.274 3.772 -11.485 1.00 98.69 101 THR A C 1
ATOM 831 O O . THR A 1 101 ? 6.264 4.114 -10.303 1.00 98.69 101 THR A O 1
ATOM 834 N N . CYS A 1 102 ? 6.169 4.670 -12.461 1.00 98.62 102 CYS A N 1
ATOM 835 C CA . CYS A 1 102 ? 5.587 5.989 -12.222 1.00 98.62 102 CYS A CA 1
ATOM 836 C C . CYS A 1 102 ? 4.057 5.878 -12.188 1.00 98.62 102 CYS A C 1
ATOM 838 O O . CYS A 1 102 ? 3.501 4.905 -12.700 1.00 98.62 102 CYS A O 1
ATOM 840 N N . SER A 1 103 ? 3.382 6.884 -11.633 1.00 98.00 103 SER A N 1
ATOM 841 C CA . SER A 1 103 ? 1.921 6.865 -11.471 1.00 98.00 103 SER A CA 1
ATOM 842 C C . SER A 1 103 ? 1.160 6.699 -12.799 1.00 98.00 103 SER A C 1
ATOM 844 O O . SER A 1 103 ? 0.211 5.924 -12.878 1.00 98.00 103 SER A O 1
ATOM 846 N N . SER A 1 104 ? 1.618 7.337 -13.887 1.00 98.19 104 SER A N 1
ATOM 847 C CA . SER A 1 104 ? 0.978 7.208 -15.209 1.00 98.19 104 SER A CA 1
ATOM 848 C C . SER A 1 104 ? 1.097 5.795 -15.784 1.00 98.19 104 SER A C 1
ATOM 850 O O . SER A 1 104 ? 0.112 5.237 -16.263 1.00 98.19 104 SER A O 1
ATOM 852 N N . CYS A 1 105 ? 2.283 5.186 -15.688 1.00 98.56 105 CYS A N 1
ATOM 853 C CA . CYS A 1 105 ? 2.494 3.806 -16.121 1.00 98.56 105 CYS A CA 1
ATOM 854 C C . CYS A 1 105 ? 1.733 2.814 -15.238 1.00 98.56 105 CYS A C 1
ATOM 856 O O . CYS A 1 105 ? 1.147 1.885 -15.781 1.00 98.56 105 CYS A O 1
ATOM 858 N N . HIS A 1 106 ? 1.721 3.018 -13.913 1.00 98.38 106 HIS A N 1
ATOM 859 C CA . HIS A 1 106 ? 0.981 2.172 -12.971 1.00 98.38 106 HIS A CA 1
ATOM 860 C C . HIS A 1 106 ? -0.517 2.176 -13.282 1.00 98.38 106 HIS A C 1
ATOM 862 O O . HIS A 1 106 ? -1.153 1.127 -13.321 1.00 98.38 106 HIS A O 1
ATOM 868 N N . LYS A 1 107 ? -1.093 3.355 -13.528 1.00 98.19 107 LYS A N 1
ATOM 869 C CA . LYS A 1 107 ? -2.506 3.470 -13.888 1.00 98.19 107 LYS A CA 1
ATOM 870 C C . LYS A 1 107 ? -2.816 2.711 -15.181 1.00 98.19 107 LYS A C 1
ATOM 872 O O . LYS A 1 107 ? -3.752 1.921 -15.211 1.00 98.19 107 LYS A O 1
ATOM 877 N N . TYR A 1 108 ? -1.994 2.895 -16.215 1.00 98.25 108 TYR A N 1
ATOM 878 C CA . TYR A 1 108 ? -2.221 2.249 -17.506 1.00 98.25 108 TYR A CA 1
ATOM 879 C C . TYR A 1 108 ? -2.223 0.716 -17.406 1.00 98.25 108 TYR A C 1
ATOM 881 O O . TYR A 1 108 ? -3.133 0.083 -17.929 1.00 98.25 108 TYR A O 1
ATOM 889 N N . ILE A 1 109 ? -1.250 0.115 -16.709 1.00 97.62 109 ILE A N 1
ATOM 890 C CA . ILE A 1 109 ? -1.163 -1.353 -16.571 1.00 97.62 109 ILE A CA 1
ATOM 891 C C . ILE A 1 109 ? -2.292 -1.958 -15.722 1.00 97.62 109 ILE A C 1
ATOM 893 O O . ILE A 1 109 ? -2.664 -3.104 -15.959 1.00 97.62 109 ILE A O 1
ATOM 897 N N . GLU A 1 110 ? -2.845 -1.215 -14.758 1.00 96.69 110 GLU A N 1
ATOM 898 C CA . GLU A 1 110 ? -4.032 -1.638 -13.995 1.00 96.69 110 GLU A CA 1
ATOM 899 C C . GLU A 1 110 ? -5.305 -1.581 -14.855 1.00 96.69 110 GLU A C 1
ATOM 901 O O . GLU A 1 110 ? -6.157 -2.463 -14.768 1.00 96.69 110 GLU A O 1
ATOM 906 N N . GLU A 1 111 ? -5.422 -0.567 -15.717 1.00 97.56 111 GLU A N 1
ATOM 907 C CA . GLU A 1 111 ? -6.580 -0.373 -16.601 1.00 97.56 111 GLU A CA 1
ATOM 908 C C . GLU A 1 111 ? -6.537 -1.261 -17.861 1.00 97.56 111 GLU A C 1
ATOM 910 O O . GLU A 1 111 ? -7.582 -1.529 -18.450 1.00 97.56 111 GLU A O 1
ATOM 915 N N . HIS A 1 112 ? -5.358 -1.761 -18.2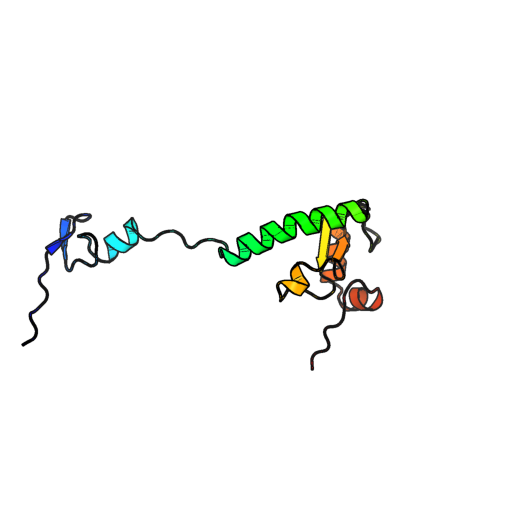53 1.00 97.38 112 HIS A N 1
ATOM 916 C CA . HIS A 1 112 ? -5.147 -2.574 -19.460 1.00 97.38 112 HIS A CA 1
ATOM 917 C C . HIS A 1 112 ? -4.496 -3.926 -19.106 1.00 97.38 112 HIS A C 1
ATOM 919 O O . HIS A 1 112 ? -3.312 -4.148 -19.382 1.00 97.38 112 HIS A O 1
ATOM 925 N N . PRO A 1 113 ? -5.240 -4.858 -18.481 1.00 94.88 113 PRO A 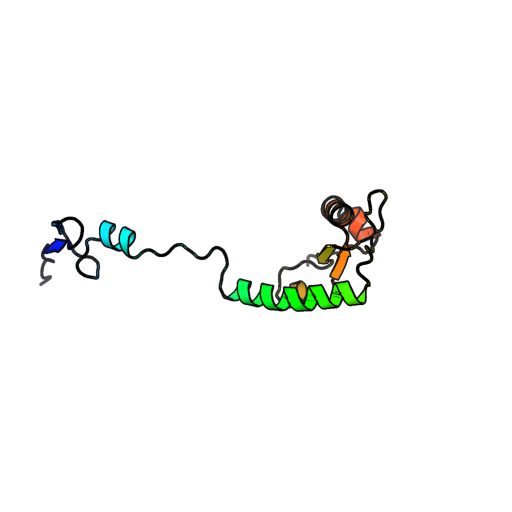N 1
ATOM 926 C CA . PRO A 1 113 ? -4.678 -6.101 -17.956 1.00 94.88 113 PRO A CA 1
ATOM 927 C C . PRO A 1 113 ? -4.120 -7.030 -19.041 1.00 94.88 113 PRO A C 1
ATOM 929 O O . PRO A 1 113 ? -3.100 -7.670 -18.806 1.00 94.88 113 PRO A O 1
ATOM 932 N N . GLU A 1 114 ? -4.739 -7.099 -20.225 1.00 96.62 114 GLU A N 1
ATOM 933 C CA . GLU A 1 114 ? -4.231 -7.906 -21.348 1.00 96.62 114 GLU A CA 1
ATOM 934 C C . GLU A 1 114 ? -2.847 -7.427 -21.787 1.00 96.62 114 GLU A C 1
ATOM 936 O O . GLU A 1 114 ? -1.893 -8.203 -21.746 1.00 96.62 114 GLU A O 1
ATOM 941 N N . PHE A 1 115 ? -2.714 -6.121 -22.040 1.00 96.69 115 PHE A N 1
ATOM 942 C CA . PHE A 1 115 ? -1.432 -5.470 -22.304 1.00 96.69 115 PHE A CA 1
ATOM 943 C C . PHE A 1 115 ? -0.415 -5.750 -21.189 1.00 96.69 115 PHE A C 1
ATOM 945 O O . PHE A 1 115 ? 0.741 -6.082 -21.461 1.00 96.69 115 PHE A O 1
ATOM 952 N N . ALA A 1 116 ? -0.833 -5.646 -19.924 1.00 97.38 116 ALA A N 1
ATOM 953 C CA . ALA A 1 116 ? 0.047 -5.903 -18.792 1.00 97.38 116 ALA A CA 1
ATOM 954 C C . ALA A 1 116 ? 0.529 -7.363 -18.748 1.00 97.38 116 ALA A C 1
ATOM 956 O O . ALA A 1 116 ? 1.685 -7.604 -18.402 1.00 97.38 116 ALA A O 1
ATOM 957 N N . TYR A 1 117 ? -0.310 -8.339 -19.107 1.00 96.25 117 TYR A N 1
ATOM 958 C CA . TYR A 1 117 ? 0.097 -9.743 -19.197 1.00 96.25 117 TYR A CA 1
ATOM 959 C C . TYR A 1 117 ? 1.043 -9.994 -20.371 1.00 96.25 117 TYR A C 1
ATOM 961 O O . TYR A 1 117 ? 2.066 -10.653 -20.188 1.00 96.25 117 TYR A O 1
ATOM 969 N N . GLU A 1 118 ? 0.730 -9.460 -21.550 1.00 96.88 118 GLU A N 1
ATOM 970 C CA . GLU A 1 118 ? 1.543 -9.619 -22.763 1.00 96.88 118 GLU A CA 1
ATOM 971 C C . GLU A 1 118 ? 2.948 -9.031 -22.600 1.00 96.88 118 GLU A C 1
ATOM 973 O O . GLU A 1 118 ? 3.926 -9.621 -23.053 1.00 96.88 118 GLU A O 1
ATOM 978 N N . ASN A 1 119 ? 3.061 -7.912 -21.882 1.00 96.69 119 ASN A N 1
ATOM 979 C CA . ASN A 1 119 ? 4.331 -7.224 -21.641 1.00 96.69 119 ASN A CA 1
ATOM 980 C C . ASN A 1 119 ? 5.027 -7.661 -20.337 1.00 96.69 119 ASN A C 1
ATOM 982 O O . ASN A 1 119 ? 6.045 -7.085 -19.951 1.00 96.69 119 ASN A O 1
ATOM 986 N N . GLY A 1 120 ? 4.491 -8.664 -19.631 1.00 96.25 120 GLY A N 1
ATOM 987 C CA . GLY A 1 120 ? 5.082 -9.182 -18.392 1.00 96.25 120 GLY A CA 1
ATOM 988 C C . GLY A 1 120 ? 5.019 -8.223 -17.196 1.00 96.25 120 GLY A C 1
ATOM 989 O O . GLY A 1 120 ? 5.728 -8.426 -16.212 1.00 96.25 120 GLY A O 1
ATOM 990 N N . PHE A 1 121 ? 4.174 -7.192 -17.251 1.00 97.50 121 PHE A N 1
ATOM 991 C CA . PHE A 1 121 ? 3.911 -6.280 -16.133 1.00 97.50 121 PHE A CA 1
ATOM 992 C C . PHE A 1 121 ? 2.928 -6.861 -15.112 1.00 97.50 121 PHE A C 1
ATOM 994 O O . PHE A 1 121 ? 2.871 -6.397 -13.978 1.00 97.50 121 PHE A O 1
ATOM 1001 N N . SER A 1 122 ? 2.186 -7.902 -15.482 1.00 96.94 122 SER A N 1
ATOM 1002 C CA . SER A 1 122 ? 1.329 -8.670 -14.583 1.00 96.94 122 SER A CA 1
ATOM 1003 C C . SER A 1 122 ? 1.503 -10.165 -14.841 1.00 96.94 122 SER A C 1
ATOM 1005 O O . SER A 1 122 ? 1.820 -10.594 -15.947 1.00 96.94 122 SER A O 1
ATOM 1007 N N . ILE A 1 123 ? 1.279 -10.983 -13.813 1.00 95.25 123 ILE A N 1
ATOM 1008 C CA . ILE A 1 123 ? 1.376 -12.444 -13.893 1.00 95.25 123 ILE A CA 1
ATOM 1009 C C . ILE A 1 123 ? -0.035 -13.017 -13.799 1.00 95.25 123 ILE A C 1
ATOM 1011 O O . ILE A 1 123 ? -0.739 -12.779 -12.811 1.00 95.25 123 ILE A O 1
ATOM 1015 N N . LYS A 1 124 ? -0.451 -13.789 -14.813 1.00 89.00 124 LYS A N 1
ATOM 1016 C CA . LYS A 1 124 ? -1.737 -14.495 -14.781 1.00 89.00 124 LYS A CA 1
ATOM 1017 C C . LYS A 1 124 ? -1.772 -15.403 -13.555 1.00 89.00 124 LYS A C 1
ATOM 1019 O O . LYS A 1 124 ? -0.894 -16.238 -13.339 1.00 89.00 124 LYS A O 1
ATOM 1024 N N . ARG A 1 125 ? -2.796 -15.228 -12.726 1.00 79.62 125 ARG A N 1
ATOM 1025 C CA . ARG A 1 125 ? -3.088 -16.160 -11.641 1.00 79.62 125 ARG A CA 1
ATOM 1026 C C . ARG A 1 125 ? -3.865 -17.289 -12.297 1.00 79.62 125 ARG A C 1
ATOM 1028 O O . ARG A 1 125 ? -4.979 -17.051 -12.746 1.00 79.62 125 ARG A O 1
ATOM 1035 N N . ASN A 1 126 ? -3.269 -18.473 -12.423 1.00 67.19 126 ASN A N 1
ATOM 1036 C CA . ASN A 1 126 ? -4.028 -19.638 -12.866 1.00 67.19 126 ASN A CA 1
ATOM 1037 C C . ASN A 1 126 ? -5.186 -19.824 -11.884 1.00 67.19 126 ASN A C 1
ATOM 1039 O O . ASN A 1 126 ? -4.960 -20.139 -10.715 1.00 67.19 126 ASN A O 1
ATOM 1043 N N . ILE A 1 127 ? -6.404 -19.564 -12.351 1.00 53.00 127 ILE A N 1
ATOM 1044 C CA . ILE A 1 127 ? -7.617 -19.986 -11.667 1.00 53.00 127 ILE A CA 1
ATOM 1045 C C . ILE A 1 127 ? -7.671 -21.491 -11.923 1.00 53.00 127 ILE A C 1
ATOM 1047 O O . ILE A 1 127 ? -7.901 -21.915 -13.054 1.00 53.00 127 ILE A O 1
ATOM 1051 N N . LYS A 1 128 ? -7.301 -22.278 -10.912 1.00 41.22 128 LYS A N 1
ATOM 1052 C CA . LYS A 1 128 ? -7.728 -23.674 -10.842 1.00 41.22 128 LYS A 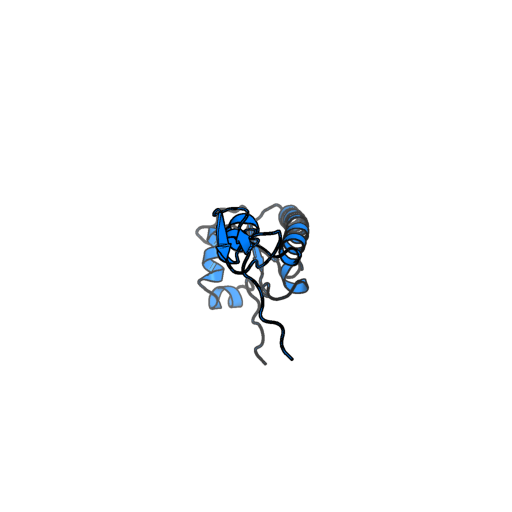CA 1
ATOM 1053 C C . LYS A 1 128 ? -9.160 -23.709 -10.340 1.00 41.22 128 LYS A C 1
ATOM 1055 O O . LYS A 1 128 ? -9.459 -22.885 -9.445 1.00 41.22 128 LYS A O 1
#

Nearest PDB structures (foldseek):
  5xky-assembly1_A  TM=2.786E-01  e=5.807E+00  Acinetobacter bereziniae NIPH 3

Mean predicted aligned error: 6.43 Å

Solvent-accessible surface area (backbone atoms only — not comparable to full-atom values): 7610 Å² total; per-residue (Å²): 137,85,81,78,84,72,69,44,67,17,80,80,76,70,43,80,31,64,63,67,51,98,54,15,28,57,69,57,35,48,72,76,64,61,70,81,78,70,95,60,56,72,72,54,52,54,52,51,55,55,38,55,53,52,52,50,57,52,39,58,75,53,72,29,43,25,66,80,66,47,98,76,45,78,54,45,28,79,44,73,43,53,26,72,40,61,92,44,72,67,50,58,60,38,67,91,37,51,40,43,18,17,70,59,42,47,51,50,42,71,77,34,54,68,62,16,42,77,72,65,62,30,52,86,72,82,83,125

Radius of gyration: 26.39 Å; Cα contacts (8 Å, |Δi|>4): 157; chains: 1; bounding box: 55×36×66 Å